Protein AF-A0A8X6W250-F1 (afdb_monomer_lite)

Secondary structure (DSSP, 8-state):
-PPP-----------------------TTT---HHHHHHHHHHHHTT--HHHHHHHHT--HHHHHHHHT-

Foldseek 3Di:
DDDDDDDDDDDPDDDDDDDPDVPPPPDPLLDDDPVLLVQLVVVVVVVDDLPVSCVVSVHDSVSSVVSVVD

Radius of gyration: 23.04 Å; chains: 1; bounding box: 46×33×59 Å

pLDDT: mean 70.31, std 22.45, range [29.62, 94.81]

Organism: Trichonephila clavipes (NCBI:txid2585209)

Structure (mmCIF, N/CA/C/O backbone):
data_AF-A0A8X6W250-F1
#
_entry.id   AF-A0A8X6W250-F1
#
loop_
_atom_site.group_PDB
_atom_site.id
_atom_site.type_symbol
_atom_site.label_atom_id
_atom_site.label_alt_id
_atom_site.label_comp_id
_atom_site.label_asym_id
_atom_site.label_entity_id
_atom_site.label_seq_id
_atom_site.pdbx_PDB_ins_code
_atom_site.Cartn_x
_atom_site.Cartn_y
_atom_site.Cartn_z
_at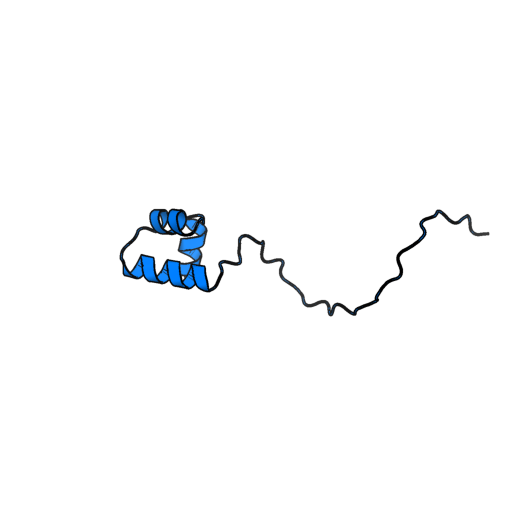om_site.occupancy
_atom_site.B_iso_or_equiv
_atom_site.auth_seq_id
_atom_site.auth_comp_id
_atom_site.auth_asym_id
_atom_site.auth_atom_id
_atom_site.pdbx_PDB_model_num
ATOM 1 N N . MET A 1 1 ? 35.124 24.909 -50.259 1.00 36.41 1 MET A N 1
ATOM 2 C CA . MET A 1 1 ? 36.193 23.916 -50.029 1.00 36.41 1 MET A CA 1
ATOM 3 C C . MET A 1 1 ? 36.001 23.405 -48.606 1.00 36.41 1 MET A C 1
ATOM 5 O O . MET A 1 1 ? 36.132 24.197 -47.686 1.00 36.41 1 MET A O 1
ATOM 9 N N . TRP A 1 2 ? 35.469 22.191 -48.435 1.00 29.62 2 TRP A N 1
ATOM 10 C CA . TRP A 1 2 ? 35.074 21.651 -47.125 1.00 29.62 2 TRP A CA 1
ATOM 11 C C . TRP A 1 2 ? 36.260 20.961 -46.451 1.00 29.62 2 TRP A C 1
ATOM 13 O O . TRP A 1 2 ? 36.982 20.208 -47.105 1.00 29.62 2 TRP A O 1
ATOM 23 N N . ASP A 1 3 ? 36.445 21.249 -45.163 1.00 36.19 3 ASP A N 1
ATOM 24 C CA . ASP A 1 3 ? 37.458 20.631 -44.309 1.00 36.19 3 ASP A CA 1
ATOM 25 C C . ASP A 1 3 ? 36.938 19.335 -43.656 1.00 36.19 3 ASP A C 1
ATOM 27 O O . ASP A 1 3 ? 35.762 18.979 -43.732 1.00 36.19 3 ASP A O 1
ATOM 31 N N . LYS A 1 4 ? 37.886 18.598 -43.092 1.00 44.16 4 LYS A N 1
ATOM 32 C CA . LYS A 1 4 ? 38.019 17.148 -43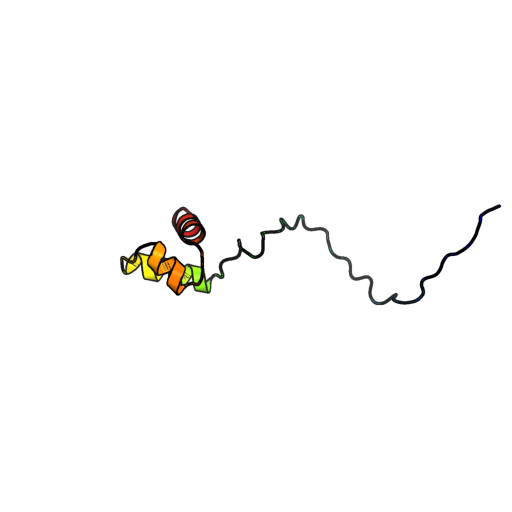.057 1.00 44.16 4 LYS A CA 1
ATOM 33 C C . LYS A 1 4 ? 37.201 16.457 -41.965 1.00 44.16 4 LYS A C 1
ATOM 35 O O . LYS A 1 4 ? 37.177 16.854 -40.808 1.00 44.16 4 LYS A O 1
ATOM 40 N N . ASN A 1 5 ? 36.644 15.319 -42.369 1.00 37.03 5 ASN A N 1
ATOM 41 C CA . ASN A 1 5 ? 36.672 14.029 -41.680 1.00 37.03 5 ASN A CA 1
ATOM 42 C C . ASN A 1 5 ? 37.361 14.013 -40.294 1.00 37.03 5 ASN A C 1
ATOM 44 O O . ASN A 1 5 ? 38.589 14.052 -40.21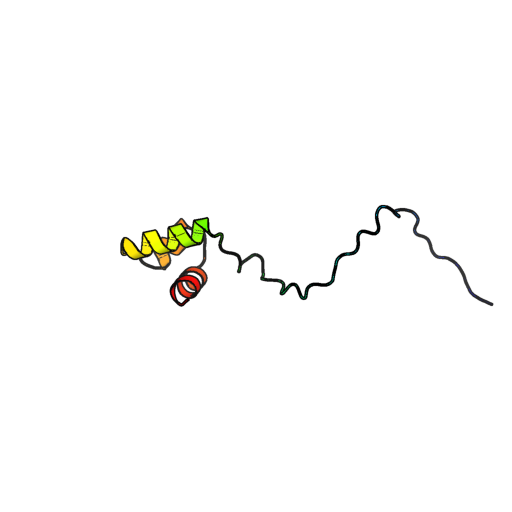4 1.00 37.03 5 ASN A O 1
ATOM 48 N N . SER A 1 6 ? 36.577 13.822 -39.229 1.00 37.09 6 SER A N 1
ATOM 49 C CA . SER A 1 6 ? 37.076 13.260 -37.973 1.00 37.09 6 SER A CA 1
ATOM 50 C C . SER A 1 6 ? 36.279 12.002 -37.645 1.00 37.09 6 SER A C 1
ATOM 52 O O . SER A 1 6 ? 35.075 12.043 -37.400 1.00 37.09 6 SER A O 1
ATOM 54 N N . SER A 1 7 ? 36.996 10.885 -37.756 1.00 44.16 7 SER A N 1
ATOM 55 C CA . SER A 1 7 ? 36.746 9.552 -37.223 1.00 44.16 7 SER A CA 1
ATOM 56 C C . SER A 1 7 ? 35.594 9.436 -36.229 1.00 44.16 7 SER A C 1
ATOM 58 O O . SER A 1 7 ? 35.661 10.014 -35.154 1.00 44.16 7 SER A O 1
ATOM 60 N N . THR A 1 8 ? 34.676 8.496 -36.443 1.00 34.03 8 THR A N 1
ATOM 61 C CA . THR A 1 8 ? 34.816 7.208 -35.747 1.00 34.03 8 THR A CA 1
ATOM 62 C C . THR A 1 8 ? 34.037 6.116 -36.465 1.00 34.03 8 THR A C 1
ATOM 64 O O . THR A 1 8 ? 32.852 6.220 -36.767 1.00 34.03 8 THR A O 1
ATOM 67 N N . SER A 1 9 ? 34.783 5.064 -36.747 1.00 39.16 9 SER A N 1
ATOM 68 C CA . SER A 1 9 ? 34.369 3.822 -37.357 1.00 39.16 9 SER A CA 1
ATOM 69 C C . SER A 1 9 ? 33.378 3.044 -36.480 1.00 39.16 9 SER A C 1
ATOM 71 O O . SER A 1 9 ? 33.457 3.085 -35.255 1.00 39.16 9 SER A O 1
ATOM 73 N N . LEU A 1 10 ? 32.549 2.241 -37.153 1.00 43.50 10 LEU A N 1
ATOM 74 C CA . LEU A 1 10 ? 31.927 1.006 -36.659 1.00 43.50 10 LEU A CA 1
ATOM 75 C C . LEU A 1 10 ? 30.851 1.138 -35.568 1.00 43.50 10 LEU A C 1
ATOM 77 O O . LEU A 1 10 ? 31.135 1.088 -34.375 1.00 43.50 10 LEU A O 1
ATOM 81 N N . ARG A 1 11 ? 29.583 1.109 -36.006 1.00 39.88 11 ARG A N 1
ATOM 82 C CA . ARG A 1 11 ? 28.596 0.056 -35.659 1.00 39.88 11 ARG A CA 1
ATOM 83 C C . ARG A 1 11 ? 27.259 0.351 -36.343 1.00 39.88 11 ARG A C 1
ATOM 85 O O . ARG A 1 11 ? 26.282 0.778 -35.738 1.00 39.88 11 ARG A O 1
ATOM 92 N N . ILE A 1 12 ? 27.221 0.091 -37.645 1.00 46.03 12 ILE A N 1
ATOM 93 C CA . ILE A 1 12 ? 25.968 -0.130 -38.363 1.00 46.03 12 ILE A CA 1
ATOM 94 C C . ILE A 1 12 ? 25.548 -1.567 -38.037 1.00 46.03 12 ILE A C 1
ATOM 96 O O . ILE A 1 12 ? 26.029 -2.508 -38.659 1.00 46.03 12 ILE A O 1
ATOM 100 N N . PHE A 1 13 ? 24.682 -1.753 -37.040 1.00 43.12 13 PHE A N 1
ATOM 101 C CA . PHE A 1 13 ? 23.875 -2.968 -36.944 1.00 43.12 13 PHE A CA 1
ATOM 102 C C . PHE A 1 13 ? 22.469 -2.622 -36.447 1.00 43.12 13 PHE A C 1
ATOM 104 O O . PHE A 1 13 ? 22.267 -2.161 -35.329 1.00 43.12 13 PHE A O 1
ATOM 111 N N . PHE A 1 14 ? 21.513 -2.847 -37.348 1.00 32.47 14 PHE A N 1
ATOM 112 C CA . PHE A 1 14 ? 20.067 -2.856 -37.149 1.00 32.47 14 PHE A CA 1
ATOM 113 C C . PHE A 1 14 ? 19.377 -1.549 -36.731 1.00 32.47 14 PHE A C 1
ATOM 115 O O . PHE A 1 14 ? 18.939 -1.332 -35.605 1.00 32.47 14 PHE A O 1
ATOM 122 N N . LYS A 1 15 ? 19.098 -0.756 -37.770 1.00 45.00 15 LYS A N 1
ATOM 123 C CA . LYS A 1 15 ? 17.896 0.074 -37.907 1.00 45.00 15 LYS A CA 1
ATOM 124 C C . LYS A 1 15 ? 16.643 -0.749 -37.548 1.00 45.00 15 LYS A C 1
ATOM 126 O O . LYS A 1 15 ? 16.078 -1.419 -38.407 1.00 45.00 15 LYS A O 1
ATOM 131 N N . LYS A 1 16 ? 16.168 -0.675 -36.304 1.00 40.44 16 LYS A N 1
ATOM 132 C CA . LYS A 1 16 ? 14.811 -1.104 -35.935 1.00 40.44 16 LYS A CA 1
ATOM 133 C C . LYS A 1 16 ? 14.041 0.129 -35.482 1.00 40.44 16 LYS A C 1
ATOM 135 O O . LYS A 1 16 ? 14.371 0.744 -34.476 1.00 40.44 16 LYS A O 1
ATOM 140 N N . ARG A 1 17 ? 13.077 0.533 -36.317 1.00 51.81 17 ARG A N 1
ATOM 141 C CA . ARG A 1 17 ? 12.119 1.624 -36.090 1.00 51.81 17 ARG A CA 1
ATOM 142 C C . ARG A 1 17 ? 11.545 1.520 -34.671 1.00 51.81 17 ARG A C 1
ATOM 144 O O . ARG A 1 17 ? 10.665 0.699 -34.435 1.00 51.81 17 ARG A O 1
ATOM 151 N N . SER A 1 18 ? 12.004 2.359 -33.749 1.00 40.66 18 SER A N 1
ATOM 152 C CA . SER A 1 18 ? 11.272 2.649 -32.523 1.00 40.66 18 SER A CA 1
ATOM 153 C C . SER A 1 18 ? 10.241 3.721 -32.859 1.00 40.66 18 SER A C 1
ATOM 155 O O . SER A 1 18 ? 10.554 4.887 -33.091 1.00 40.66 18 SER A O 1
ATOM 157 N N . VAL A 1 19 ? 8.984 3.296 -32.961 1.00 47.66 19 VAL A N 1
ATOM 158 C CA . VAL A 1 19 ? 7.840 4.204 -32.939 1.00 47.66 19 VAL A CA 1
ATOM 159 C C . VAL A 1 19 ? 7.967 5.013 -31.652 1.00 47.66 19 VAL A C 1
ATOM 161 O O . VAL A 1 19 ? 7.947 4.440 -30.561 1.00 47.66 19 VAL A O 1
ATOM 164 N N . MET A 1 20 ? 8.155 6.327 -31.778 1.00 48.47 20 MET A N 1
ATOM 165 C CA . MET A 1 20 ? 8.134 7.263 -30.657 1.00 48.47 20 MET A CA 1
ATOM 166 C C . MET A 1 20 ? 6.727 7.282 -30.059 1.00 48.47 20 MET A C 1
ATOM 168 O O . MET A 1 20 ? 5.911 8.157 -30.335 1.00 48.47 20 MET A O 1
ATOM 172 N N . SER A 1 21 ? 6.429 6.289 -29.230 1.00 48.16 21 SER A N 1
ATOM 173 C CA . SER A 1 21 ? 5.395 6.431 -28.222 1.00 48.16 21 SER A CA 1
ATOM 174 C C . SER A 1 21 ? 5.934 7.451 -27.234 1.00 48.16 21 SER A C 1
ATOM 176 O O . SER A 1 21 ? 7.086 7.342 -26.815 1.00 48.16 21 SER A O 1
ATOM 178 N N . ARG A 1 22 ? 5.128 8.454 -26.879 1.00 58.81 22 ARG A N 1
ATOM 179 C CA . ARG A 1 22 ? 5.381 9.369 -25.758 1.00 58.81 22 ARG A CA 1
ATOM 180 C C . ARG A 1 22 ? 5.419 8.547 -24.467 1.00 58.81 22 ARG A C 1
ATOM 182 O O . ARG A 1 22 ? 4.470 8.533 -23.690 1.00 58.81 22 ARG A O 1
ATOM 189 N N . GLY A 1 23 ? 6.492 7.787 -24.285 1.00 54.25 23 GLY A N 1
ATOM 190 C CA . GLY A 1 23 ? 6.777 7.009 -23.103 1.00 54.25 23 GLY A CA 1
ATOM 191 C C . GLY A 1 23 ? 7.084 8.016 -22.025 1.00 54.25 23 GLY A C 1
ATOM 192 O O . GLY A 1 23 ? 8.217 8.472 -21.905 1.00 54.25 23 GLY A O 1
ATOM 193 N N . LYS A 1 24 ? 6.049 8.406 -21.278 1.00 57.69 24 LYS A N 1
ATOM 194 C CA . LYS A 1 24 ? 6.213 8.998 -19.959 1.00 57.69 24 LYS A CA 1
ATOM 195 C C . LYS A 1 24 ? 7.237 8.109 -19.272 1.00 57.69 24 LYS A C 1
ATOM 197 O O . LYS A 1 24 ? 6.935 6.940 -19.030 1.00 57.69 24 LYS A O 1
ATOM 202 N N . GLN A 1 25 ? 8.450 8.616 -19.058 1.00 54.75 25 GLN A N 1
ATOM 203 C CA . GLN A 1 25 ? 9.409 7.961 -18.186 1.00 54.75 25 GLN A CA 1
ATOM 204 C C . GLN A 1 25 ? 8.748 7.953 -16.812 1.00 54.75 25 GLN A C 1
ATOM 206 O O . GLN A 1 25 ? 8.883 8.878 -16.016 1.00 54.75 25 GLN A O 1
ATOM 211 N N . ARG A 1 26 ? 7.918 6.938 -16.573 1.00 57.88 26 ARG A N 1
ATOM 212 C CA . ARG A 1 26 ? 7.519 6.545 -15.243 1.00 57.88 26 ARG A CA 1
ATOM 213 C C . ARG A 1 26 ? 8.824 6.080 -14.644 1.00 57.88 26 ARG A C 1
ATOM 215 O O . ARG A 1 26 ? 9.323 5.014 -14.996 1.00 57.88 26 ARG A O 1
ATOM 222 N N . SER A 1 27 ? 9.416 6.990 -13.878 1.00 59.81 27 SER A N 1
ATOM 223 C CA . SER A 1 27 ? 10.477 6.730 -12.921 1.00 59.81 27 SER A CA 1
ATOM 224 C C . SER A 1 27 ? 10.395 5.273 -12.468 1.00 59.81 27 SER A C 1
ATOM 226 O O . SER A 1 27 ? 9.307 4.807 -12.133 1.00 59.81 27 SER A O 1
ATOM 228 N N . ALA A 1 28 ? 11.505 4.535 -12.476 1.00 54.97 28 ALA A N 1
ATOM 229 C CA . ALA A 1 28 ? 11.528 3.132 -12.046 1.00 54.97 28 ALA A CA 1
ATOM 230 C C . ALA A 1 28 ? 10.926 2.928 -10.632 1.00 54.97 28 ALA A C 1
ATOM 232 O O . ALA A 1 28 ? 10.504 1.830 -10.280 1.00 54.97 28 ALA A O 1
ATOM 233 N N . PHE A 1 29 ? 10.812 4.007 -9.850 1.00 50.97 29 PHE A N 1
ATOM 234 C CA . PHE A 1 29 ? 10.140 4.054 -8.554 1.00 50.97 29 PHE A CA 1
ATOM 235 C C . PHE A 1 29 ? 8.599 3.991 -8.619 1.00 50.97 29 PHE A C 1
ATOM 237 O O . PHE A 1 29 ? 7.981 3.575 -7.644 1.00 50.97 29 PHE A O 1
ATOM 244 N N . ASP A 1 30 ? 7.981 4.364 -9.743 1.00 61.22 30 ASP A N 1
ATOM 245 C CA . ASP A 1 30 ? 6.524 4.501 -9.928 1.00 61.22 30 ASP A CA 1
ATOM 246 C C . ASP A 1 30 ? 5.848 3.180 -10.350 1.00 61.22 30 ASP A C 1
ATOM 248 O O . ASP A 1 30 ? 4.648 2.980 -10.161 1.00 61.22 30 ASP A O 1
ATOM 252 N N . GLN A 1 31 ? 6.613 2.231 -10.902 1.00 73.38 31 GLN A N 1
ATOM 253 C CA . GLN A 1 31 ? 6.074 0.924 -11.278 1.00 73.38 31 GLN A CA 1
ATOM 254 C C . GLN A 1 31 ? 6.179 -0.049 -10.103 1.00 73.38 31 GLN A C 1
ATOM 256 O O . GLN A 1 31 ? 7.121 -0.830 -9.976 1.00 73.38 31 GLN A O 1
ATOM 261 N N . VAL A 1 32 ? 5.192 0.025 -9.211 1.00 77.75 32 VAL A N 1
ATOM 262 C CA . VAL A 1 32 ? 4.899 -1.073 -8.285 1.00 77.75 32 VAL A CA 1
ATOM 263 C C . VAL A 1 32 ? 4.272 -2.205 -9.086 1.00 77.75 32 VAL A C 1
ATOM 265 O O . VAL A 1 32 ? 3.300 -1.975 -9.816 1.00 77.75 32 VAL A O 1
ATOM 268 N N . SER A 1 33 ? 4.868 -3.394 -8.978 1.00 85.75 33 SER A N 1
ATOM 269 C CA . SER A 1 33 ? 4.416 -4.579 -9.703 1.00 85.75 33 SER A CA 1
ATOM 270 C C . SER A 1 33 ? 2.971 -4.917 -9.328 1.00 85.75 33 SER A C 1
ATOM 272 O O . SER A 1 33 ? 2.512 -4.596 -8.231 1.00 85.75 33 SER A O 1
ATOM 274 N N . GLU A 1 34 ? 2.233 -5.570 -10.224 1.00 86.62 34 GLU A N 1
ATOM 275 C CA . GLU A 1 34 ? 0.877 -6.045 -9.908 1.00 86.62 34 GLU A CA 1
ATOM 276 C C . GLU A 1 34 ? 0.874 -7.003 -8.712 1.00 86.62 34 GLU A C 1
ATOM 278 O O . GLU A 1 34 ? -0.039 -6.967 -7.890 1.00 86.62 34 GLU A O 1
ATOM 283 N N . PHE A 1 35 ? 1.947 -7.780 -8.554 1.00 87.56 35 PHE A N 1
ATOM 284 C CA . PHE A 1 35 ? 2.149 -8.637 -7.394 1.00 87.56 35 PHE A CA 1
ATOM 285 C C . PHE A 1 35 ? 2.267 -7.834 -6.091 1.00 87.56 35 PHE A C 1
ATOM 287 O O . PHE A 1 35 ? 1.556 -8.108 -5.125 1.00 87.56 35 PHE A O 1
ATOM 294 N N . ASP A 1 36 ? 3.111 -6.801 -6.067 1.00 89.31 36 ASP A N 1
ATOM 295 C CA . ASP A 1 36 ? 3.256 -5.930 -4.898 1.00 89.31 36 ASP A CA 1
ATOM 296 C C . ASP A 1 36 ? 1.959 -5.173 -4.596 1.00 89.31 36 ASP A C 1
ATOM 298 O O . ASP A 1 36 ? 1.611 -5.004 -3.431 1.00 89.31 36 ASP A O 1
ATOM 302 N N . ARG A 1 37 ? 1.202 -4.766 -5.624 1.00 88.38 37 ARG A N 1
ATOM 303 C CA . ARG A 1 37 ? -0.134 -4.173 -5.449 1.00 88.38 37 ARG A CA 1
ATOM 304 C C . ARG A 1 37 ? -1.082 -5.142 -4.745 1.00 88.38 37 ARG A C 1
ATOM 306 O O . ARG A 1 37 ? -1.723 -4.745 -3.778 1.00 88.38 37 ARG A O 1
ATOM 313 N N . GLY A 1 38 ? -1.124 -6.404 -5.177 1.00 92.38 38 GLY A N 1
ATOM 314 C CA . GLY A 1 38 ? -1.926 -7.441 -4.523 1.00 92.38 38 GLY A CA 1
ATOM 315 C C . GLY A 1 38 ? -1.523 -7.660 -3.063 1.00 92.38 38 GLY A C 1
ATOM 316 O O . GLY A 1 38 ? -2.382 -7.758 -2.190 1.00 92.38 38 GLY A O 1
ATOM 317 N N . ARG A 1 39 ? -0.216 -7.647 -2.769 1.00 93.62 39 ARG A N 1
ATOM 318 C CA . ARG A 1 39 ? 0.288 -7.743 -1.389 1.00 93.62 39 ARG A CA 1
ATOM 319 C C . ARG A 1 39 ? -0.108 -6.543 -0.533 1.00 93.62 39 ARG A C 1
ATOM 321 O O . ARG A 1 39 ? -0.475 -6.734 0.620 1.00 93.62 39 ARG A O 1
ATOM 328 N N . ILE A 1 40 ? -0.040 -5.329 -1.081 1.00 92.19 40 ILE A N 1
ATOM 329 C CA . ILE A 1 40 ? -0.447 -4.104 -0.381 1.00 92.19 40 ILE A CA 1
ATOM 330 C C . ILE A 1 40 ? -1.922 -4.189 0.021 1.00 92.19 40 ILE A C 1
ATOM 332 O O . ILE A 1 40 ? -2.216 -3.994 1.194 1.00 92.19 40 ILE A O 1
ATOM 336 N N . VAL A 1 41 ? -2.818 -4.548 -0.907 1.00 92.25 41 VAL A N 1
ATOM 337 C CA . VAL A 1 41 ? -4.259 -4.694 -0.619 1.00 92.25 41 VAL A CA 1
ATOM 338 C C . VAL A 1 41 ? -4.504 -5.762 0.448 1.00 92.25 41 VAL A C 1
ATOM 340 O O . VAL A 1 41 ? -5.155 -5.484 1.448 1.00 92.25 41 VAL A O 1
ATOM 343 N N . ALA A 1 42 ? -3.896 -6.944 0.310 1.00 93.69 42 ALA A N 1
ATOM 344 C CA . ALA A 1 42 ? -4.059 -8.020 1.287 1.00 93.69 42 ALA A CA 1
ATOM 345 C C . ALA A 1 42 ? -3.607 -7.615 2.701 1.00 93.69 42 ALA A C 1
ATOM 347 O O . ALA A 1 42 ? -4.245 -7.974 3.689 1.00 93.69 42 ALA A O 1
ATOM 348 N N . TYR A 1 43 ? -2.511 -6.857 2.821 1.00 94.75 43 TYR A N 1
ATOM 349 C CA . TYR A 1 43 ? -2.062 -6.363 4.121 1.00 94.75 43 TYR A CA 1
ATOM 350 C C . TYR A 1 43 ? -2.965 -5.265 4.701 1.00 94.75 43 TYR A C 1
ATOM 352 O O . TYR A 1 43 ? -3.105 -5.213 5.923 1.00 94.75 43 TYR A O 1
ATOM 360 N N . LEU A 1 44 ? -3.588 -4.425 3.868 1.00 91.19 44 LEU A N 1
ATOM 361 C CA . LEU A 1 44 ? -4.593 -3.461 4.335 1.00 91.19 44 LEU A CA 1
ATOM 362 C C . LEU A 1 44 ? -5.826 -4.169 4.885 1.00 91.19 44 LEU A C 1
ATOM 364 O O . LEU A 1 44 ? -6.282 -3.815 5.967 1.00 91.19 44 LEU A O 1
ATOM 368 N N . ASP A 1 45 ? -6.308 -5.200 4.191 1.00 93.44 45 ASP A N 1
ATOM 369 C CA . ASP A 1 45 ? -7.449 -6.004 4.643 1.00 93.44 45 ASP A CA 1
ATOM 370 C C . ASP A 1 45 ? -7.147 -6.728 5.965 1.00 93.44 45 ASP A C 1
ATOM 372 O O . ASP A 1 45 ? -8.036 -6.956 6.783 1.00 93.44 45 ASP A O 1
ATOM 376 N N . CYS A 1 46 ? -5.872 -7.040 6.218 1.00 94.81 46 CYS A N 1
ATOM 377 C CA . CYS A 1 46 ? -5.398 -7.574 7.496 1.00 94.81 46 CYS A CA 1
ATOM 378 C C . CYS A 1 46 ? -5.244 -6.508 8.601 1.00 94.81 46 CYS A C 1
ATOM 38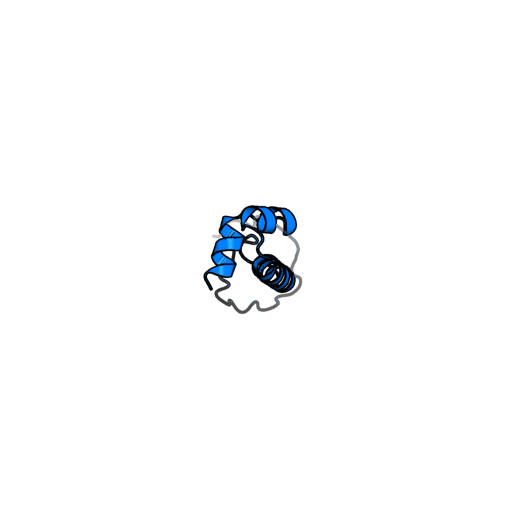0 O O . CYS A 1 46 ? -4.878 -6.856 9.723 1.00 94.81 46 CYS A O 1
ATOM 382 N N . GLY A 1 47 ? -5.478 -5.227 8.304 1.00 94.44 47 GLY A N 1
ATOM 383 C CA . GLY A 1 47 ? -5.411 -4.124 9.266 1.00 94.44 47 GLY A CA 1
ATOM 384 C C . GLY A 1 47 ? -4.003 -3.601 9.560 1.00 94.44 47 GLY A C 1
ATOM 385 O O . GLY A 1 47 ? -3.795 -2.972 10.598 1.00 94.44 47 GLY A O 1
ATOM 386 N N . LEU A 1 48 ? -3.022 -3.855 8.687 1.00 94.38 48 LEU A N 1
ATOM 387 C CA . LEU A 1 48 ? -1.663 -3.345 8.888 1.00 94.38 48 LEU A CA 1
ATOM 388 C C . LEU A 1 48 ? -1.568 -1.847 8.601 1.00 94.38 48 LEU A C 1
ATOM 390 O O . LEU A 1 48 ? -2.223 -1.314 7.704 1.00 94.38 48 LEU A O 1
ATOM 394 N N . SER A 1 49 ? -0.656 -1.176 9.306 1.00 93.06 49 SER A N 1
ATOM 395 C CA . SER A 1 49 ? -0.337 0.220 9.022 1.00 93.06 49 SER A CA 1
ATOM 396 C C . SER A 1 49 ? 0.447 0.369 7.714 1.00 93.06 49 SER A C 1
ATOM 398 O O . SER A 1 49 ? 1.240 -0.491 7.321 1.00 93.06 49 SER A O 1
ATOM 400 N N . PHE A 1 50 ? 0.314 1.522 7.052 1.00 89.94 50 PHE A N 1
ATOM 401 C CA . PHE A 1 50 ? 1.063 1.816 5.823 1.00 89.94 50 PHE A CA 1
ATOM 402 C C . PHE A 1 50 ? 2.587 1.720 5.994 1.00 89.94 50 PHE A C 1
ATOM 404 O O . PHE A 1 50 ? 3.297 1.410 5.035 1.00 89.94 50 PHE A O 1
ATOM 411 N N . TRP A 1 51 ? 3.093 1.986 7.202 1.00 92.69 51 TRP A N 1
ATOM 412 C CA . TRP A 1 51 ? 4.512 1.852 7.519 1.00 92.69 51 TRP A CA 1
ATOM 413 C C . TRP A 1 51 ? 4.956 0.383 7.519 1.00 92.69 51 TRP A C 1
ATOM 415 O O . TRP A 1 51 ? 5.934 0.035 6.856 1.00 92.69 51 TRP A O 1
ATOM 425 N N . GLU A 1 52 ? 4.198 -0.498 8.180 1.00 94.00 52 GLU A N 1
ATOM 426 C CA . GLU A 1 52 ? 4.474 -1.940 8.199 1.00 94.00 52 GLU A CA 1
ATOM 427 C C . GLU A 1 52 ? 4.375 -2.552 6.802 1.00 94.00 52 GLU A C 1
ATOM 429 O O . GLU A 1 52 ? 5.212 -3.368 6.412 1.00 94.00 52 GLU A O 1
ATOM 434 N N . ILE A 1 53 ? 3.380 -2.121 6.023 1.00 93.62 53 ILE A N 1
ATOM 435 C CA . ILE A 1 53 ? 3.207 -2.545 4.633 1.00 93.62 53 ILE A CA 1
ATOM 436 C C . ILE A 1 53 ? 4.427 -2.140 3.810 1.00 93.62 53 ILE A C 1
ATOM 438 O O . ILE A 1 53 ? 5.024 -2.992 3.153 1.00 93.62 53 ILE A O 1
ATOM 442 N N . GLY A 1 54 ? 4.839 -0.870 3.888 1.00 92.06 54 GLY A N 1
ATOM 443 C CA . GLY A 1 54 ? 6.007 -0.350 3.176 1.00 92.06 54 GLY A CA 1
ATOM 444 C C . GLY A 1 54 ? 7.287 -1.117 3.504 1.00 92.06 54 GLY A C 1
ATOM 445 O O . GLY A 1 54 ? 8.016 -1.516 2.595 1.00 92.06 54 GLY A O 1
ATOM 446 N N . SER A 1 55 ? 7.505 -1.422 4.786 1.00 92.75 55 SER A N 1
ATOM 447 C CA . SER A 1 55 ? 8.629 -2.247 5.242 1.00 92.75 55 SER A CA 1
ATOM 448 C C . SER A 1 55 ? 8.620 -3.646 4.605 1.00 92.75 55 SER A C 1
ATOM 450 O O . SER A 1 55 ? 9.640 -4.111 4.098 1.00 92.75 55 SER A O 1
ATOM 452 N N . ARG A 1 56 ? 7.449 -4.297 4.519 1.00 92.50 56 ARG A N 1
ATOM 453 C CA . ARG A 1 56 ? 7.299 -5.651 3.947 1.00 92.50 56 ARG A CA 1
ATOM 454 C C . ARG A 1 56 ? 7.425 -5.717 2.428 1.00 92.50 56 ARG A C 1
ATOM 456 O O . ARG A 1 56 ? 7.865 -6.742 1.907 1.00 92.50 56 ARG A O 1
ATOM 463 N N . VAL A 1 57 ? 7.001 -4.672 1.718 1.00 89.19 57 VAL A N 1
ATOM 464 C CA . VAL A 1 57 ? 7.096 -4.602 0.247 1.00 89.19 57 VAL A CA 1
ATOM 465 C C . VAL A 1 57 ? 8.362 -3.890 -0.238 1.00 89.19 57 VAL A C 1
ATOM 467 O O . VAL A 1 57 ? 8.571 -3.755 -1.441 1.00 89.19 57 VAL A O 1
ATOM 470 N N . GLY A 1 58 ? 9.211 -3.416 0.681 1.00 89.81 58 GLY A N 1
ATOM 471 C CA . GLY A 1 58 ? 10.416 -2.656 0.347 1.00 89.81 58 GLY A CA 1
ATOM 472 C C . GLY A 1 58 ? 10.107 -1.321 -0.337 1.00 89.81 58 GLY A C 1
ATOM 473 O O . GLY A 1 58 ? 10.839 -0.890 -1.228 1.00 89.81 58 GLY A O 1
ATOM 474 N N . ARG A 1 59 ? 8.992 -0.674 0.028 1.00 87.44 59 ARG A N 1
ATOM 475 C CA . ARG A 1 59 ? 8.535 0.596 -0.556 1.00 87.44 59 ARG A CA 1
ATOM 476 C C . ARG A 1 59 ? 8.328 1.657 0.512 1.00 87.44 59 ARG A C 1
ATOM 478 O O . ARG A 1 59 ? 8.021 1.375 1.663 1.00 87.44 59 ARG A O 1
ATOM 485 N N . ASN A 1 60 ? 8.467 2.913 0.100 1.00 88.25 60 ASN A N 1
ATOM 486 C CA . ASN A 1 60 ? 8.186 4.045 0.971 1.00 88.25 60 ASN A CA 1
ATOM 487 C C . ASN A 1 60 ? 6.681 4.100 1.302 1.00 88.25 60 ASN A C 1
ATOM 489 O O . ASN A 1 60 ? 5.846 3.844 0.431 1.00 88.25 60 ASN A O 1
ATOM 493 N N . GLN A 1 61 ? 6.343 4.500 2.529 1.00 88.56 61 GLN A N 1
ATOM 494 C CA . GLN A 1 61 ? 4.970 4.724 2.984 1.00 88.56 61 GLN A CA 1
ATOM 495 C C . GLN A 1 61 ? 4.152 5.588 2.008 1.00 88.56 61 GLN A C 1
ATOM 497 O O . GLN A 1 61 ? 3.011 5.255 1.701 1.00 88.56 61 GLN A O 1
ATOM 502 N N . THR A 1 62 ? 4.744 6.642 1.441 1.00 87.38 62 THR A N 1
ATOM 503 C CA . THR A 1 62 ? 4.086 7.508 0.449 1.00 87.38 62 THR A CA 1
ATOM 504 C C . THR A 1 62 ? 3.693 6.742 -0.815 1.00 87.38 62 THR A C 1
ATOM 506 O O . THR A 1 62 ? 2.665 7.026 -1.421 1.00 87.38 62 THR A O 1
ATOM 509 N N . THR A 1 63 ? 4.486 5.747 -1.223 1.00 85.38 63 THR A N 1
ATOM 510 C CA . THR A 1 63 ? 4.151 4.894 -2.377 1.00 85.38 63 THR A CA 1
ATOM 511 C C . THR A 1 63 ? 2.959 4.000 -2.063 1.00 85.38 63 THR A C 1
ATOM 513 O O . THR A 1 63 ? 2.061 3.885 -2.890 1.00 85.38 63 THR A O 1
ATOM 516 N N . VAL A 1 64 ? 2.925 3.415 -0.863 1.00 88.31 64 VAL A N 1
ATOM 517 C CA . VAL A 1 64 ? 1.793 2.603 -0.398 1.00 88.31 64 VAL A CA 1
ATOM 518 C C . VAL A 1 64 ? 0.523 3.454 -0.359 1.00 88.31 64 VAL A C 1
ATOM 520 O 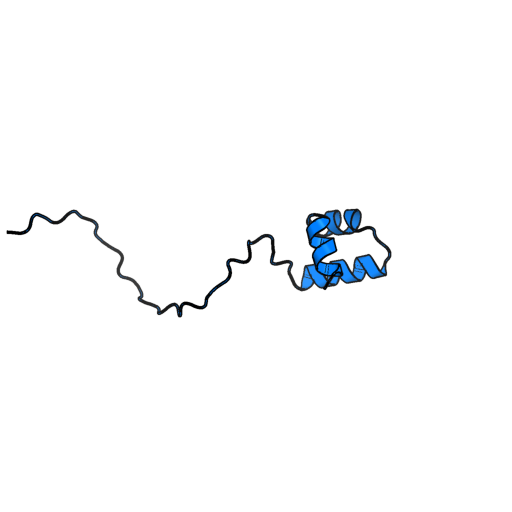O . VAL A 1 64 ? -0.479 3.074 -0.951 1.00 88.31 64 VAL A O 1
ATOM 523 N N . MET A 1 65 ? 0.589 4.650 0.226 1.00 89.31 65 MET A N 1
ATOM 524 C CA . MET A 1 65 ? -0.550 5.567 0.327 1.00 89.31 65 MET A 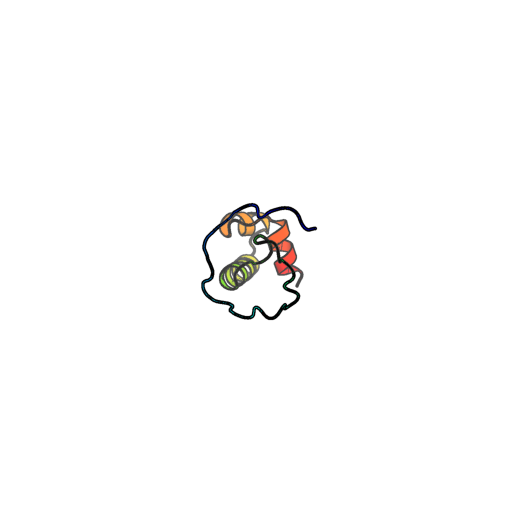CA 1
ATOM 525 C C . MET A 1 65 ? -1.130 5.935 -1.047 1.00 89.31 65 MET A C 1
ATOM 527 O O . MET A 1 65 ? -2.333 5.842 -1.249 1.00 89.31 65 MET A O 1
ATOM 531 N N . ARG A 1 66 ? -0.277 6.245 -2.033 1.00 85.75 66 ARG A N 1
ATOM 532 C CA . ARG A 1 66 ? -0.714 6.551 -3.411 1.00 85.75 66 ARG A CA 1
ATOM 533 C C . ARG A 1 66 ? -1.337 5.364 -4.147 1.00 85.75 66 ARG A C 1
ATOM 535 O O . ARG A 1 66 ? -2.033 5.569 -5.135 1.00 85.75 66 ARG A O 1
ATOM 542 N N . ILE A 1 67 ? -1.041 4.136 -3.726 1.00 84.44 67 ILE A N 1
ATOM 543 C CA . ILE A 1 67 ? -1.669 2.930 -4.279 1.00 84.44 67 ILE A CA 1
ATOM 544 C C . ILE A 1 67 ? -3.056 2.723 -3.681 1.00 84.44 67 ILE A C 1
ATOM 546 O O . ILE A 1 67 ? -3.935 2.264 -4.398 1.00 84.44 67 ILE A O 1
ATOM 550 N N . CYS A 1 68 ? -3.239 3.076 -2.409 1.00 83.38 68 CYS A N 1
ATOM 551 C CA . CYS A 1 68 ? -4.511 2.943 -1.698 1.00 83.38 68 CYS A CA 1
ATOM 552 C C . CYS A 1 68 ? -5.511 4.054 -2.053 1.00 83.38 68 CYS A C 1
ATOM 554 O O . CYS A 1 68 ? -6.708 3.850 -1.931 1.00 83.38 68 CYS A O 1
ATOM 556 N N . ASP A 1 69 ? -5.017 5.222 -2.471 1.00 79.81 69 ASP A N 1
ATOM 557 C CA . ASP A 1 69 ? -5.819 6.393 -2.865 1.00 79.81 69 ASP A CA 1
ATOM 558 C C . ASP A 1 69 ? -6.437 6.283 -4.276 1.00 79.81 69 ASP A C 1
ATOM 560 O O . ASP A 1 69 ? -7.169 7.168 -4.712 1.00 79.81 69 ASP A O 1
ATOM 564 N N . ARG A 1 70 ? -6.117 5.222 -5.026 1.00 62.88 70 ARG A N 1
ATOM 565 C CA . ARG A 1 70 ? -6.627 4.996 -6.384 1.00 62.88 70 ARG A CA 1
ATOM 566 C C . ARG A 1 70 ? -7.841 4.079 -6.370 1.00 62.88 70 ARG A C 1
ATOM 568 O O . ARG A 1 70 ? -8.768 4.387 -7.151 1.00 62.88 70 ARG A O 1
#

Sequence (70 aa):
MWDKNSSTSLRIFFKKRSVMSRGKQRSAFDQVSEFDRGRIVAYLDCGLSFWEIGSRVGRNQTTVMRICDR